Protein AF-A0A2T7Q1T5-F1 (afdb_monomer_lite)

Foldseek 3Di:
DLPQLVVLVVVVQDAPVVVVVCCVVVVDVDQDPVNVVSNLSNVVSPADPPQDADAAQWKKFFQAWFKWKKWWDFLDPDIDIDIDTDHHRWMKGFHHDPDPHDQKGKIATPPRVVCCVVGPDPVQVPDPGTDGMIIMDGSRRCRVGIDGDDGPDD

Radius of gyration: 17.25 Å; chains: 1; bounding box: 43×41×42 Å

Sequence (154 aa):
MNLKYTFLRLLGYKTYDEMYKELQDGRRKQISHRDVQKSAALERALYPKGIRYPQAGDIYLCIKDAPISYMTHWMKPFTGGDKTVFPKDEQIKISDVKQSKPTSVYCQALNADKMEELLVPQSDREQYDYNGYSLVVDTVTLNNNFKLIGNDNN

Secondary structure (DSSP, 8-state):
--HHHHHHHHTT---HHHHHHHHHTTS-S---HHHHHHHHHHHHHTSPTTPPPP-TTEEEEESS-EEEEEEEEESSS-EEEEEEEEPTT-EEEE----SSS-SEEEEEESSHHHHHHHHS-HHHHTSTTEEEEEEEEEHHHHHHHEEEEEE---

pLDDT: mean 94.08, std 6.74, range [44.94, 98.62]

Structure (mmCIF, N/CA/C/O backbone):
data_AF-A0A2T7Q1T5-F1
#
_entry.id   AF-A0A2T7Q1T5-F1
#
loop_
_atom_site.group_PDB
_atom_site.id
_atom_site.type_symbol
_atom_site.label_atom_id
_atom_site.label_alt_id
_atom_site.label_comp_id
_atom_site.label_asym_id
_atom_site.label_entity_id
_atom_site.label_seq_id
_atom_site.pdbx_PDB_ins_code
_atom_site.Cartn_x
_atom_site.Cartn_y
_atom_site.Cartn_z
_atom_site.occupancy
_atom_site.B_iso_or_equiv
_atom_site.auth_seq_id
_atom_site.auth_comp_id
_atom_site.auth_asym_id
_atom_site.auth_atom_id
_atom_site.pdbx_PDB_model_num
ATOM 1 N N . MET A 1 1 ? -17.413 -19.556 -6.254 1.00 65.19 1 MET A N 1
ATOM 2 C CA . MET A 1 1 ? -16.621 -19.129 -7.431 1.00 65.19 1 MET A CA 1
ATOM 3 C C . MET A 1 1 ? -17.040 -17.716 -7.826 1.00 65.19 1 MET A C 1
ATOM 5 O O . MET A 1 1 ? -18.237 -17.466 -7.903 1.00 65.19 1 MET A O 1
ATOM 9 N N . ASN A 1 2 ? -16.105 -16.778 -8.010 1.00 88.25 2 ASN A N 1
ATOM 10 C CA . ASN A 1 2 ? -16.439 -15.396 -8.374 1.00 88.25 2 ASN A CA 1
ATOM 11 C C . ASN A 1 2 ? -16.681 -15.289 -9.890 1.00 88.25 2 ASN A C 1
ATOM 13 O O . ASN A 1 2 ? -15.735 -15.198 -10.668 1.00 88.25 2 ASN A O 1
ATOM 17 N N . LEU A 1 3 ? -17.955 -15.317 -10.299 1.00 93.06 3 LEU A N 1
ATOM 18 C CA . LEU A 1 3 ? -18.391 -15.304 -11.705 1.00 93.06 3 LEU A CA 1
ATOM 19 C C . LEU A 1 3 ? -17.766 -14.164 -12.523 1.00 93.06 3 LEU A C 1
ATOM 21 O O . LEU A 1 3 ? -17.343 -14.378 -13.657 1.00 93.06 3 LEU A O 1
ATOM 25 N N . LYS A 1 4 ? -17.658 -12.966 -11.935 1.00 93.81 4 LYS A N 1
ATOM 26 C CA . LYS A 1 4 ? -17.066 -11.802 -12.601 1.00 93.81 4 LYS A CA 1
ATOM 27 C C . LYS A 1 4 ? -15.576 -12.007 -12.859 1.00 93.81 4 LYS A C 1
ATOM 29 O O . LYS A 1 4 ? -15.117 -11.747 -13.965 1.00 93.81 4 LYS A O 1
ATOM 34 N N . TYR A 1 5 ? -14.833 -12.485 -11.863 1.00 95.12 5 TYR A N 1
ATOM 35 C CA . TYR A 1 5 ? -13.413 -12.793 -12.021 1.00 95.12 5 TYR A CA 1
ATOM 36 C C . TYR A 1 5 ? -13.194 -13.844 -13.116 1.00 95.12 5 TYR A C 1
ATOM 38 O O . TYR A 1 5 ? -12.413 -13.613 -14.035 1.00 95.12 5 TYR A O 1
ATOM 46 N N . THR A 1 6 ? -13.940 -14.955 -13.077 1.00 96.06 6 THR A N 1
ATOM 47 C CA . THR A 1 6 ? -13.853 -16.019 -14.090 1.00 96.06 6 THR A CA 1
ATOM 48 C C . THR A 1 6 ? -14.132 -15.485 -15.495 1.00 96.06 6 THR A C 1
ATOM 50 O O . THR A 1 6 ? -13.375 -15.767 -16.420 1.00 96.06 6 THR A O 1
ATOM 53 N N . PHE A 1 7 ? -15.167 -14.660 -15.657 1.00 97.19 7 PHE A N 1
ATOM 54 C CA . PHE A 1 7 ? -15.484 -14.041 -16.941 1.00 97.19 7 PHE A CA 1
ATOM 55 C C . PHE A 1 7 ? -14.361 -13.122 -17.448 1.00 97.19 7 PHE A C 1
ATOM 57 O O . PHE A 1 7 ? -13.969 -13.208 -18.608 1.00 97.19 7 PHE A O 1
ATOM 64 N N . LEU A 1 8 ? -13.777 -12.285 -16.584 1.00 97.12 8 LEU A N 1
ATOM 65 C CA . LEU A 1 8 ? -12.654 -11.420 -16.966 1.00 97.12 8 LEU A CA 1
ATOM 66 C C . LEU A 1 8 ? -11.416 -12.229 -17.386 1.00 97.12 8 LEU A C 1
ATOM 68 O O . LEU A 1 8 ? -10.746 -11.861 -18.352 1.00 97.12 8 LEU A O 1
ATOM 72 N N . ARG A 1 9 ? -11.137 -13.354 -16.714 1.00 97.31 9 ARG A N 1
ATOM 73 C CA . ARG A 1 9 ? -10.070 -14.286 -17.117 1.00 97.31 9 ARG A CA 1
ATOM 74 C C . ARG A 1 9 ? -10.316 -14.862 -18.511 1.00 97.31 9 ARG A C 1
ATOM 76 O O . ARG A 1 9 ? -9.385 -14.890 -19.309 1.00 97.31 9 ARG A O 1
ATOM 83 N N . LEU A 1 10 ? -11.555 -15.247 -18.835 1.00 96.81 10 LEU A N 1
ATOM 84 C CA . LEU A 1 10 ? -11.928 -15.722 -20.178 1.00 96.81 10 LEU A CA 1
ATOM 85 C C . LEU A 1 10 ? -11.726 -14.648 -21.258 1.00 96.81 10 LEU A C 1
ATOM 87 O O . LEU A 1 10 ? -11.333 -14.969 -22.374 1.00 96.81 10 LEU A O 1
ATOM 91 N N . LEU A 1 11 ? -11.906 -13.369 -20.916 1.00 96.44 11 LEU A N 1
ATOM 92 C CA . LEU A 1 11 ? -11.592 -12.232 -21.793 1.00 96.44 11 LEU A CA 1
ATOM 93 C C . LEU A 1 11 ? -10.085 -11.907 -21.878 1.00 96.44 11 LEU A C 1
ATOM 95 O O . LEU A 1 11 ? -9.699 -10.878 -22.440 1.00 96.44 11 LEU A O 1
ATOM 99 N N . GLY A 1 12 ? -9.224 -12.747 -21.297 1.00 95.81 12 GLY A N 1
ATOM 100 C CA . GLY A 1 12 ? -7.770 -12.609 -21.341 1.00 95.81 12 GLY A CA 1
ATOM 101 C C . GLY A 1 12 ? -7.199 -11.566 -20.379 1.00 95.81 12 GLY A C 1
ATOM 102 O O . GLY A 1 12 ? -6.086 -11.086 -20.601 1.00 95.81 12 GLY A O 1
ATOM 103 N N . TYR A 1 13 ? -7.935 -11.171 -19.334 1.00 97.75 13 TYR A N 1
ATOM 104 C CA . TYR A 1 13 ? -7.409 -10.259 -18.316 1.00 97.75 13 TYR A CA 1
ATOM 105 C C . TYR A 1 13 ? -6.376 -10.998 -17.457 1.00 97.75 13 TYR A C 1
ATOM 107 O O . TYR A 1 13 ? -6.612 -12.119 -16.995 1.00 97.75 13 TYR A O 1
ATOM 115 N N . LYS A 1 14 ? -5.238 -10.347 -17.220 1.00 97.12 14 LYS A N 1
ATOM 116 C CA . LYS A 1 14 ? -4.107 -10.883 -16.457 1.00 97.12 14 LYS A CA 1
ATOM 117 C C . LYS A 1 14 ? -3.813 -10.001 -15.255 1.00 97.12 14 LYS A C 1
ATOM 119 O O . LYS A 1 14 ? -4.134 -8.811 -15.278 1.00 97.12 14 LYS A O 1
ATOM 124 N N . THR A 1 15 ? -3.233 -10.589 -14.217 1.00 96.06 15 THR A N 1
ATOM 125 C CA . THR A 1 15 ? -2.672 -9.814 -13.108 1.00 96.06 15 THR A CA 1
ATOM 126 C C . THR A 1 15 ? -1.412 -9.091 -13.574 1.00 96.06 15 THR A C 1
ATOM 128 O O . THR A 1 15 ? -0.803 -9.456 -14.585 1.00 96.06 15 THR A O 1
ATOM 131 N N . TYR A 1 16 ? -1.009 -8.055 -12.841 1.00 93.38 16 TYR A N 1
ATOM 132 C CA . TYR A 1 16 ? 0.228 -7.343 -13.134 1.00 93.38 16 TYR A CA 1
ATOM 133 C C . TYR A 1 16 ? 1.433 -8.290 -13.088 1.00 93.38 16 TYR A C 1
ATOM 135 O O . TYR A 1 16 ? 2.214 -8.298 -14.032 1.00 93.38 16 TYR A O 1
ATOM 143 N N . ASP A 1 17 ? 1.517 -9.157 -12.076 1.00 93.94 17 ASP A N 1
ATOM 144 C CA . ASP A 1 17 ? 2.610 -10.125 -11.914 1.00 93.94 17 ASP A CA 1
ATOM 145 C C . ASP A 1 17 ? 2.722 -11.101 -13.090 1.00 93.94 17 ASP A C 1
ATOM 147 O O . ASP A 1 17 ? 3.821 -11.387 -13.562 1.00 93.94 17 ASP A O 1
ATOM 151 N N . GLU A 1 18 ? 1.592 -11.583 -13.619 1.00 96.88 18 GLU A N 1
ATOM 152 C CA . GLU A 1 18 ? 1.589 -12.425 -14.818 1.00 96.88 18 GLU A CA 1
ATOM 153 C C . GLU A 1 18 ? 2.156 -11.670 -16.025 1.00 96.88 18 GLU A C 1
ATOM 155 O O . GLU A 1 18 ? 2.972 -12.209 -16.772 1.00 96.88 18 GLU A O 1
ATOM 160 N N . MET A 1 19 ? 1.748 -10.413 -16.215 1.00 97.31 19 MET A N 1
ATOM 161 C CA . MET A 1 19 ? 2.235 -9.584 -17.319 1.00 97.31 19 MET A CA 1
ATOM 162 C C . MET A 1 19 ? 3.700 -9.179 -17.144 1.00 97.31 19 MET A C 1
ATOM 164 O O . MET A 1 19 ? 4.425 -9.099 -18.133 1.00 97.31 19 MET A O 1
ATOM 168 N N . TYR A 1 20 ? 4.137 -8.942 -15.910 1.00 95.12 20 TYR A N 1
ATOM 169 C CA . TYR A 1 20 ? 5.519 -8.626 -15.574 1.00 95.12 20 TYR A CA 1
ATOM 170 C C . TYR A 1 20 ? 6.430 -9.832 -15.800 1.00 95.12 20 TYR A C 1
ATOM 172 O O . TYR A 1 20 ? 7.472 -9.701 -16.435 1.00 95.12 20 TYR A O 1
ATOM 180 N N . LYS A 1 21 ? 5.988 -11.031 -15.412 1.00 96.81 21 LYS A N 1
ATOM 181 C CA . LYS A 1 21 ? 6.681 -12.277 -15.748 1.00 96.81 21 LYS A CA 1
ATOM 182 C C . LYS A 1 21 ? 6.775 -12.483 -17.261 1.00 96.81 21 LYS A C 1
ATOM 184 O O . LYS A 1 21 ? 7.840 -12.795 -17.772 1.00 96.81 21 LYS A O 1
ATOM 189 N N . GLU A 1 22 ? 5.693 -12.247 -18.007 1.00 97.25 22 GLU A N 1
ATOM 190 C CA . GLU A 1 22 ? 5.732 -12.291 -19.478 1.00 97.25 22 GLU A CA 1
ATOM 191 C C . GLU A 1 22 ? 6.729 -11.295 -20.082 1.00 97.25 22 GLU A C 1
ATOM 193 O O . GLU A 1 22 ? 7.339 -11.601 -21.105 1.00 97.25 22 GLU A O 1
ATOM 198 N N . LEU A 1 23 ? 6.872 -10.113 -19.479 1.00 96.38 23 LEU A N 1
ATOM 199 C CA . LEU A 1 23 ? 7.839 -9.100 -19.897 1.00 96.38 23 LEU A CA 1
ATOM 200 C C . LEU A 1 23 ? 9.277 -9.574 -19.637 1.00 96.38 23 LEU A C 1
ATOM 202 O O . LEU A 1 23 ? 10.102 -9.505 -20.543 1.00 96.38 23 LEU A O 1
ATOM 206 N N . GLN A 1 24 ? 9.557 -10.107 -18.443 1.00 96.19 24 GLN A N 1
ATOM 207 C CA . GLN A 1 24 ? 10.868 -10.666 -18.085 1.00 96.19 24 GLN A CA 1
ATOM 208 C C . GLN A 1 24 ? 11.255 -11.861 -18.967 1.00 96.19 24 GLN A C 1
ATOM 210 O O . GLN A 1 24 ? 12.399 -11.961 -19.398 1.00 96.19 24 GLN A O 1
ATOM 215 N N . ASP A 1 25 ? 10.289 -12.720 -19.300 1.00 97.31 25 ASP A N 1
ATOM 216 C CA . ASP A 1 25 ? 10.480 -13.870 -20.190 1.00 97.31 25 ASP A CA 1
ATOM 217 C C . ASP A 1 25 ? 10.598 -13.469 -21.681 1.00 97.31 25 ASP A C 1
ATOM 219 O O . ASP A 1 25 ? 10.697 -14.336 -22.549 1.00 97.31 25 ASP A O 1
ATOM 223 N N . GLY A 1 26 ? 10.479 -12.180 -22.025 1.00 96.75 26 GLY A N 1
ATOM 224 C CA . GLY A 1 26 ? 10.478 -11.693 -23.412 1.00 96.75 26 GLY A CA 1
ATOM 225 C C . GLY A 1 26 ? 9.225 -12.051 -24.229 1.00 96.75 26 GLY A C 1
ATOM 226 O O . GLY A 1 26 ? 9.153 -11.759 -25.423 1.00 96.75 26 GLY A O 1
ATOM 227 N N . ARG A 1 27 ? 8.203 -12.652 -23.605 1.00 97.12 27 ARG A N 1
ATOM 228 C CA . ARG A 1 27 ? 6.914 -13.019 -24.233 1.00 97.12 27 ARG A CA 1
ATOM 229 C C . ARG A 1 27 ? 5.991 -11.817 -24.445 1.00 97.12 27 ARG A C 1
ATOM 231 O O . ARG A 1 27 ? 5.017 -11.897 -25.193 1.00 97.12 27 ARG A O 1
ATOM 238 N N . ARG A 1 28 ? 6.292 -10.698 -23.789 1.00 96.56 28 ARG A N 1
ATOM 239 C CA . ARG A 1 28 ? 5.606 -9.410 -23.907 1.00 96.56 28 ARG A CA 1
ATOM 240 C C . ARG A 1 28 ? 6.643 -8.314 -24.117 1.00 96.56 28 ARG A C 1
ATOM 242 O O . ARG A 1 28 ? 7.676 -8.318 -23.470 1.00 96.56 28 ARG A O 1
ATOM 249 N N . LYS A 1 29 ? 6.341 -7.346 -24.989 1.00 96.12 29 LYS A N 1
ATOM 250 C CA . LYS A 1 29 ? 7.238 -6.206 -25.259 1.00 96.12 29 LYS A CA 1
ATOM 251 C C . LYS A 1 29 ? 7.092 -5.060 -24.256 1.00 96.12 29 LYS A C 1
ATOM 253 O O . LYS A 1 29 ? 8.066 -4.391 -23.952 1.00 96.12 29 LYS A O 1
ATOM 258 N N . GLN A 1 30 ? 5.871 -4.807 -23.784 1.00 96.31 30 GLN A N 1
ATOM 259 C CA . GLN A 1 30 ? 5.561 -3.710 -22.864 1.00 96.31 30 GLN A CA 1
ATOM 260 C C . GLN A 1 30 ? 4.264 -3.976 -22.091 1.00 96.31 30 GLN A C 1
ATOM 262 O O . GLN A 1 30 ? 3.405 -4.738 -22.550 1.00 96.31 30 GLN A O 1
ATOM 267 N N . ILE A 1 31 ? 4.099 -3.304 -20.951 1.00 95.56 31 ILE A N 1
ATOM 268 C CA . ILE A 1 31 ? 2.844 -3.242 -20.190 1.00 95.56 31 ILE A CA 1
ATOM 269 C C . ILE A 1 31 ? 2.244 -1.854 -20.413 1.00 95.56 31 ILE A C 1
ATOM 271 O O . ILE A 1 31 ? 2.827 -0.846 -20.025 1.00 95.56 31 ILE A O 1
ATOM 275 N N . SER A 1 32 ? 1.094 -1.790 -21.081 1.00 95.88 32 SER A N 1
ATOM 276 C CA . SER A 1 32 ? 0.424 -0.522 -21.381 1.00 95.88 32 SER A CA 1
ATOM 277 C C . SER A 1 32 ? -0.452 -0.041 -20.223 1.00 95.88 32 SER A C 1
ATOM 279 O O . SER A 1 32 ? -0.877 -0.818 -19.369 1.00 95.88 32 SER A O 1
ATOM 281 N N . HIS A 1 33 ? -0.844 1.235 -20.246 1.00 92.25 33 HIS A N 1
ATOM 282 C CA . HIS A 1 33 ? -1.840 1.754 -19.303 1.00 92.25 33 HIS A CA 1
ATOM 283 C C . HIS A 1 33 ? -3.158 0.954 -19.333 1.00 92.25 33 HIS A C 1
ATOM 285 O O . HIS A 1 33 ? -3.752 0.679 -18.291 1.00 92.25 33 HIS A O 1
ATOM 291 N N . ARG A 1 34 ? -3.599 0.510 -20.520 1.00 95.00 34 ARG A N 1
ATOM 292 C CA . ARG A 1 34 ? -4.800 -0.327 -20.674 1.00 95.00 34 ARG A CA 1
ATOM 293 C C . ARG A 1 34 ? -4.635 -1.691 -20.000 1.00 95.00 34 ARG A C 1
ATOM 295 O O . ARG A 1 34 ? -5.593 -2.192 -19.417 1.00 95.00 34 ARG A O 1
ATOM 302 N N . ASP A 1 35 ? -3.445 -2.281 -20.069 1.00 96.06 35 ASP A N 1
ATOM 303 C CA . ASP A 1 35 ? -3.137 -3.538 -19.382 1.00 96.06 35 ASP A CA 1
ATOM 304 C C . ASP A 1 35 ? -3.245 -3.370 -17.861 1.00 96.06 35 ASP A C 1
ATOM 306 O O . ASP A 1 35 ? -3.906 -4.168 -17.196 1.00 96.06 35 ASP A O 1
ATOM 310 N N . VAL A 1 36 ? -2.694 -2.278 -17.322 1.00 93.44 36 VAL A N 1
ATOM 311 C CA . VAL A 1 36 ? -2.797 -1.938 -15.893 1.00 93.44 36 VAL A CA 1
ATOM 312 C C . VAL A 1 36 ? -4.259 -1.761 -15.473 1.00 93.44 36 VAL A C 1
ATOM 314 O O . VAL A 1 36 ? -4.687 -2.342 -14.477 1.00 93.44 36 VAL A O 1
ATOM 317 N N . GLN A 1 37 ? -5.068 -1.044 -16.260 1.00 93.69 37 GLN A N 1
ATOM 318 C CA . GLN A 1 37 ? -6.503 -0.893 -15.984 1.00 93.69 37 GLN A CA 1
ATOM 319 C C . GLN A 1 37 ? -7.250 -2.238 -15.981 1.00 93.69 37 GLN A C 1
ATOM 321 O O . GLN A 1 37 ? -8.127 -2.458 -15.139 1.00 93.69 37 GLN A O 1
ATOM 326 N N . LYS A 1 38 ? -6.913 -3.151 -16.904 1.00 96.06 38 LYS A N 1
ATOM 327 C CA . LYS A 1 38 ? -7.482 -4.507 -16.939 1.00 96.06 38 LYS A CA 1
ATOM 328 C C . LYS A 1 38 ? -7.076 -5.314 -15.709 1.00 96.06 38 LYS A C 1
ATOM 330 O O . LYS A 1 38 ? -7.948 -5.916 -15.085 1.00 96.06 38 LYS A O 1
ATOM 335 N N . SER A 1 39 ? -5.802 -5.273 -15.325 1.00 96.12 39 SER A N 1
ATOM 336 C CA . SER A 1 39 ? -5.317 -5.910 -14.096 1.00 96.12 39 SER A CA 1
ATOM 337 C C . SER A 1 39 ? -6.073 -5.393 -12.872 1.00 96.12 39 SER A C 1
ATOM 339 O O . SER A 1 39 ? -6.631 -6.182 -12.116 1.00 96.12 39 SER A O 1
ATOM 341 N N . ALA A 1 40 ? -6.215 -4.074 -12.730 1.00 94.56 40 ALA A N 1
ATOM 342 C CA . ALA A 1 40 ? -6.955 -3.473 -11.622 1.00 94.56 40 ALA A CA 1
ATOM 343 C C . ALA A 1 40 ? -8.452 -3.842 -11.629 1.00 94.56 40 ALA A C 1
ATOM 345 O O . ALA A 1 40 ? -9.091 -3.940 -10.582 1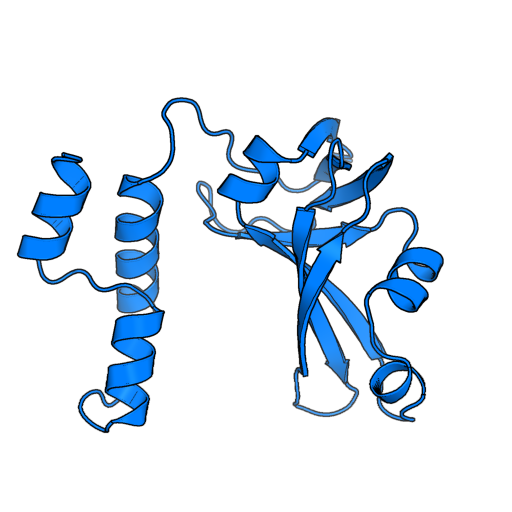.00 94.56 40 ALA A O 1
ATOM 346 N N . ALA A 1 41 ? -9.070 -4.027 -12.800 1.00 95.44 41 ALA A N 1
ATOM 347 C CA . ALA A 1 41 ? -10.449 -4.513 -12.895 1.00 95.44 41 ALA A CA 1
ATOM 348 C C . ALA A 1 41 ? -10.583 -5.983 -12.468 1.00 95.44 41 ALA A C 1
ATOM 350 O O . ALA A 1 41 ? -11.576 -6.340 -11.829 1.00 95.44 41 ALA A O 1
ATOM 351 N N . LEU A 1 42 ? -9.595 -6.812 -12.815 1.00 96.25 42 LEU A N 1
ATOM 352 C CA . LEU A 1 42 ? -9.523 -8.212 -12.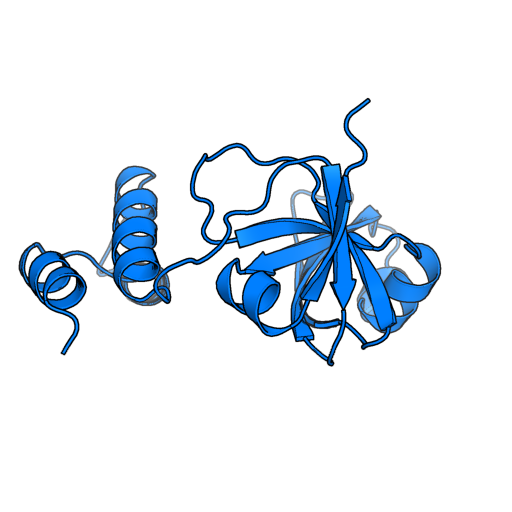411 1.00 96.25 42 LEU A CA 1
ATOM 353 C C . LEU A 1 42 ? -9.330 -8.336 -10.895 1.00 96.25 42 LEU A C 1
ATOM 355 O O . LEU A 1 42 ? -10.056 -9.088 -10.252 1.00 96.25 42 LEU A O 1
ATOM 359 N N . GLU A 1 43 ? -8.423 -7.549 -10.320 1.00 95.19 43 GLU A N 1
ATOM 360 C CA . GLU A 1 43 ? -8.163 -7.507 -8.880 1.00 95.19 43 GLU A CA 1
ATOM 361 C C . GLU A 1 43 ? -9.414 -7.088 -8.094 1.00 95.19 43 GLU A C 1
ATOM 363 O O . GLU A 1 43 ? -9.890 -7.823 -7.229 1.00 95.19 43 GLU A O 1
ATOM 368 N N . ARG A 1 44 ? -10.047 -5.973 -8.484 1.00 95.50 44 ARG A N 1
ATOM 369 C CA . ARG A 1 44 ? -11.293 -5.494 -7.859 1.00 95.50 44 ARG A CA 1
ATOM 370 C C . ARG A 1 44 ? -12.455 -6.470 -7.979 1.00 95.50 44 ARG A C 1
ATOM 372 O O . ARG A 1 44 ? -13.410 -6.368 -7.212 1.00 95.50 44 ARG A O 1
ATOM 379 N N . ALA A 1 45 ? -12.432 -7.394 -8.941 1.00 95.50 45 ALA A N 1
ATOM 380 C CA . ALA A 1 45 ? -13.460 -8.425 -9.009 1.00 95.50 45 ALA A CA 1
ATOM 381 C C . ALA A 1 45 ? -13.420 -9.339 -7.777 1.00 95.50 45 ALA A C 1
ATOM 383 O O . ALA A 1 45 ? -14.469 -9.856 -7.412 1.00 95.50 45 ALA A O 1
ATOM 384 N N . LEU A 1 46 ? -12.261 -9.497 -7.128 1.00 94.25 46 LEU A N 1
ATOM 385 C CA . LEU A 1 46 ? -12.078 -10.306 -5.920 1.00 94.25 46 LEU A CA 1
ATOM 386 C C . LEU A 1 46 ? -12.359 -9.549 -4.617 1.00 94.25 46 LEU A C 1
ATOM 388 O O . LEU A 1 46 ? -12.389 -10.175 -3.560 1.00 94.25 46 LEU A O 1
ATOM 392 N N . TYR A 1 47 ? -12.567 -8.232 -4.670 1.00 95.12 47 TYR A N 1
ATOM 393 C CA . TYR A 1 47 ? -12.758 -7.435 -3.462 1.00 95.12 47 TYR A CA 1
ATOM 394 C C . TYR A 1 47 ? -14.039 -7.847 -2.716 1.00 95.12 47 TYR A C 1
ATOM 396 O O . TYR A 1 47 ? -15.055 -8.148 -3.358 1.00 95.12 47 TYR A O 1
ATOM 404 N N . PRO A 1 48 ? -14.026 -7.839 -1.367 1.00 92.75 48 PRO A N 1
ATOM 405 C CA . PRO A 1 48 ? -15.225 -8.063 -0.573 1.00 92.75 48 PRO A CA 1
ATOM 406 C C . PRO A 1 48 ? -16.349 -7.084 -0.932 1.00 92.75 48 PRO A C 1
ATOM 408 O O . PRO A 1 48 ? -16.118 -5.938 -1.334 1.00 92.75 48 PRO A O 1
ATOM 411 N N . LYS A 1 49 ? -17.599 -7.521 -0.754 1.00 90.94 49 LYS A N 1
ATOM 412 C CA . LYS A 1 49 ? -18.749 -6.616 -0.862 1.00 90.94 49 LYS A CA 1
ATOM 413 C C . LYS A 1 49 ? -18.660 -5.548 0.231 1.00 90.94 49 LYS A C 1
ATOM 415 O O . LYS A 1 49 ? -18.310 -5.861 1.361 1.00 90.94 49 LYS A O 1
ATOM 420 N N . GLY A 1 50 ? -19.014 -4.309 -0.109 1.00 91.44 50 GLY A N 1
ATOM 421 C CA . GLY A 1 50 ? -19.004 -3.193 0.842 1.00 91.44 50 GLY A CA 1
ATOM 422 C C . GLY A 1 50 ? -17.624 -2.590 1.107 1.00 91.44 50 GLY A C 1
ATOM 423 O O . GLY A 1 50 ? -17.508 -1.782 2.021 1.00 91.44 50 GLY A O 1
ATOM 424 N N . ILE A 1 51 ? -16.598 -2.944 0.320 1.00 95.19 51 ILE A N 1
ATOM 425 C CA . ILE A 1 51 ? -15.279 -2.319 0.444 1.00 95.19 51 ILE A CA 1
ATOM 426 C C . ILE A 1 51 ? -15.387 -0.795 0.301 1.00 95.19 51 ILE A C 1
ATOM 428 O O . ILE A 1 51 ? -16.024 -0.286 -0.630 1.00 95.19 51 ILE A O 1
ATOM 432 N N . ARG A 1 52 ? -14.753 -0.066 1.219 1.00 96.31 52 ARG A N 1
ATOM 433 C CA . ARG A 1 52 ? -14.621 1.385 1.132 1.00 96.31 52 ARG A CA 1
ATOM 434 C C . ARG A 1 52 ? -13.377 1.710 0.319 1.00 96.31 52 ARG A C 1
ATOM 436 O O . ARG A 1 52 ? -12.282 1.259 0.640 1.00 96.31 52 ARG A O 1
ATOM 443 N N . TYR A 1 53 ? -13.533 2.525 -0.713 1.00 96.81 53 TYR A N 1
ATOM 444 C CA . TYR A 1 53 ? -12.388 3.070 -1.432 1.00 96.81 53 TYR A CA 1
ATOM 445 C C . TYR A 1 53 ? -11.864 4.305 -0.686 1.00 96.81 53 TYR A C 1
ATOM 447 O O . TYR A 1 53 ? -12.679 5.164 -0.343 1.00 96.81 53 TYR A O 1
ATOM 455 N N . PRO A 1 54 ? -10.555 4.387 -0.384 1.00 96.06 54 PRO A N 1
ATOM 456 C CA . PRO A 1 54 ? -9.968 5.542 0.291 1.00 96.06 54 PRO A CA 1
ATOM 457 C C . PRO A 1 54 ? -10.123 6.822 -0.532 1.00 96.06 54 PRO A C 1
ATOM 459 O O . PRO A 1 54 ? -10.139 6.784 -1.762 1.00 96.06 54 PRO A O 1
ATOM 462 N N . GLN A 1 55 ? -10.214 7.948 0.166 1.00 96.38 55 GLN A N 1
ATOM 463 C CA . GLN A 1 55 ? -10.233 9.295 -0.392 1.00 96.38 55 GLN A CA 1
ATOM 464 C C . GLN A 1 55 ? -9.002 10.058 0.094 1.00 96.38 55 GLN A C 1
ATOM 466 O O . GLN A 1 55 ? -8.456 9.744 1.152 1.00 96.38 55 GLN A O 1
ATOM 471 N N . ALA A 1 56 ? -8.572 11.054 -0.681 1.00 96.06 56 ALA A N 1
ATOM 472 C CA . ALA A 1 56 ? -7.539 11.983 -0.240 1.00 96.06 56 ALA A CA 1
ATOM 473 C C . ALA A 1 56 ? -7.946 12.619 1.101 1.00 96.06 56 ALA A C 1
ATOM 475 O O . ALA A 1 56 ? -9.132 12.858 1.337 1.00 96.06 56 ALA A O 1
ATOM 476 N N . GLY A 1 57 ? -6.976 12.821 1.991 1.00 96.31 57 GLY A N 1
ATOM 477 C CA . GLY A 1 57 ? -7.208 13.415 3.308 1.00 96.31 57 GLY A CA 1
ATOM 478 C C . GLY A 1 57 ? -7.771 12.467 4.372 1.00 96.31 57 GLY A C 1
ATOM 479 O O . GLY A 1 57 ? -7.690 12.802 5.552 1.00 96.31 57 GLY A O 1
ATOM 480 N N . ASP A 1 58 ? -8.280 11.279 4.015 1.00 97.81 58 ASP A N 1
ATOM 481 C CA . ASP A 1 58 ? -8.724 10.292 5.008 1.00 97.81 58 ASP A CA 1
ATOM 482 C C . ASP A 1 58 ? -7.586 9.939 5.986 1.00 97.81 58 ASP A C 1
ATOM 484 O O . ASP A 1 58 ? -6.457 9.666 5.570 1.00 97.81 58 ASP A O 1
ATOM 488 N N . ILE A 1 59 ? -7.907 9.860 7.280 1.00 98.25 59 ILE A N 1
ATOM 489 C CA . ILE A 1 59 ? -6.980 9.445 8.338 1.00 98.25 59 ILE A CA 1
ATOM 490 C C . ILE A 1 59 ? -7.429 8.106 8.908 1.00 98.25 59 ILE A C 1
ATOM 492 O O . ILE A 1 59 ? -8.570 7.938 9.351 1.00 98.25 59 ILE A O 1
ATOM 496 N N . TYR A 1 60 ? -6.502 7.157 8.933 1.00 98.50 60 TYR A N 1
ATOM 497 C CA . TYR A 1 60 ? -6.725 5.792 9.374 1.00 98.50 60 TYR A CA 1
ATOM 498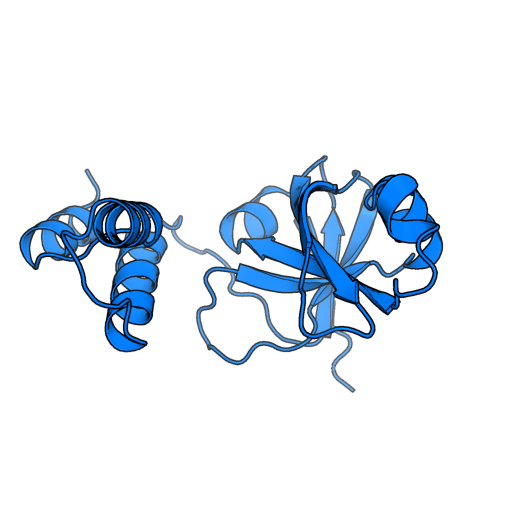 C C . TYR A 1 60 ? -5.822 5.438 10.553 1.00 98.50 60 TYR A C 1
ATOM 500 O O . TYR A 1 60 ? -4.617 5.666 10.505 1.00 98.50 60 TYR A O 1
ATOM 508 N N . LEU A 1 61 ? -6.403 4.810 11.574 1.00 98.62 61 LEU A N 1
ATOM 509 C CA . LEU A 1 61 ? -5.687 4.153 12.664 1.00 98.62 61 LEU A CA 1
ATOM 510 C C . LEU A 1 61 ? -5.441 2.688 12.306 1.00 98.62 61 LEU A C 1
ATOM 512 O O . LEU A 1 61 ? -6.388 1.965 11.987 1.00 98.62 61 LEU A O 1
ATOM 516 N N . CYS A 1 62 ? -4.197 2.237 12.405 1.00 98.56 62 CYS A N 1
ATOM 517 C CA . CYS A 1 62 ? -3.826 0.836 12.268 1.00 98.56 62 CYS A CA 1
ATOM 518 C C . CYS A 1 62 ? -4.323 0.052 13.490 1.00 98.56 62 CYS A C 1
ATOM 520 O O . CYS A 1 62 ? -3.830 0.236 14.597 1.00 98.56 62 CYS A O 1
ATOM 522 N N . ILE A 1 63 ? -5.321 -0.818 13.329 1.00 98.50 63 ILE A N 1
ATOM 523 C CA . ILE A 1 63 ? -5.913 -1.568 14.456 1.00 98.50 63 ILE A CA 1
ATOM 524 C C . ILE A 1 63 ? -5.232 -2.922 14.700 1.00 98.50 63 ILE A C 1
ATOM 526 O O . ILE A 1 63 ? -5.458 -3.560 15.730 1.00 98.50 63 ILE A O 1
ATOM 530 N N . LYS A 1 64 ? -4.390 -3.357 13.761 1.00 97.75 64 LYS A N 1
ATOM 531 C CA . LYS A 1 64 ? -3.503 -4.521 13.851 1.00 97.75 64 LYS A CA 1
ATOM 532 C C . LYS A 1 64 ? -2.344 -4.330 12.885 1.00 97.75 64 LYS A C 1
ATOM 534 O O . LYS A 1 64 ? -2.566 -3.766 11.817 1.00 97.75 64 LYS A O 1
ATOM 539 N N . ASP A 1 65 ? -1.183 -4.882 13.221 1.00 98.25 65 ASP A N 1
ATOM 540 C CA . ASP A 1 65 ? -0.012 -4.900 12.344 1.00 98.25 65 ASP A CA 1
ATOM 541 C C . ASP A 1 65 ? -0.409 -5.242 10.902 1.00 98.25 65 ASP A C 1
ATOM 543 O O . ASP A 1 65 ? -1.158 -6.197 10.640 1.00 98.25 65 ASP A O 1
ATOM 547 N N . ALA A 1 66 ? 0.024 -4.400 9.969 1.00 98.06 66 ALA A N 1
ATOM 548 C CA . ALA A 1 66 ? -0.476 -4.410 8.606 1.00 98.06 66 ALA A CA 1
ATOM 549 C C . ALA A 1 66 ? 0.670 -4.467 7.598 1.00 98.06 66 ALA A C 1
ATOM 551 O O . ALA A 1 66 ? 1.588 -3.654 7.681 1.00 98.06 66 ALA A O 1
ATOM 552 N N . PRO A 1 67 ? 0.626 -5.378 6.613 1.00 97.81 67 PRO A N 1
ATOM 553 C CA . PRO A 1 67 ? 1.599 -5.353 5.536 1.00 97.81 67 PRO A CA 1
ATOM 554 C C . PRO A 1 67 ? 1.386 -4.094 4.693 1.00 97.81 67 PRO A C 1
ATOM 556 O O . PRO A 1 67 ? 0.289 -3.845 4.200 1.00 97.81 67 PRO A O 1
ATOM 559 N N . ILE A 1 68 ? 2.436 -3.311 4.498 1.00 97.38 68 ILE A N 1
ATOM 560 C CA . ILE A 1 68 ? 2.431 -2.174 3.577 1.00 97.38 68 ILE A CA 1
ATOM 561 C C . ILE A 1 68 ? 3.688 -2.218 2.714 1.00 97.38 68 ILE A C 1
ATOM 563 O O . ILE A 1 68 ?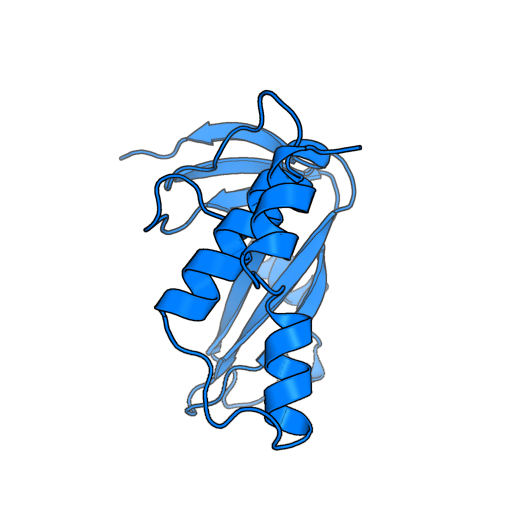 4.578 -3.035 2.938 1.00 97.38 68 ILE A O 1
ATOM 567 N N . SER A 1 69 ? 3.770 -1.350 1.714 1.00 96.69 69 SER A N 1
ATOM 568 C CA . SER A 1 69 ? 5.025 -1.102 1.003 1.00 96.69 69 SER A CA 1
ATOM 569 C C . SER A 1 69 ? 5.548 0.280 1.363 1.00 96.69 69 SER A C 1
ATOM 571 O O . SER A 1 69 ? 4.762 1.218 1.499 1.00 96.69 69 SER A O 1
ATOM 573 N N . TYR A 1 70 ? 6.861 0.415 1.496 1.00 95.69 70 TYR A N 1
ATOM 574 C CA . TYR A 1 70 ? 7.525 1.712 1.498 1.00 95.69 70 TYR A CA 1
ATOM 575 C C . TYR A 1 70 ? 8.247 1.897 0.164 1.00 95.69 70 TYR A C 1
ATOM 577 O O . TYR A 1 70 ? 8.689 0.935 -0.459 1.00 95.69 70 TYR A O 1
ATOM 585 N N . MET A 1 71 ? 8.349 3.139 -0.285 1.00 93.31 71 MET A N 1
ATOM 586 C CA . MET A 1 71 ? 9.134 3.537 -1.446 1.00 93.31 71 MET A CA 1
ATOM 587 C C . MET A 1 71 ? 10.143 4.576 -0.989 1.00 93.31 71 MET A C 1
ATOM 589 O O . MET A 1 71 ? 9.741 5.590 -0.419 1.00 93.31 71 MET A O 1
ATOM 593 N N . THR A 1 72 ? 11.427 4.324 -1.222 1.00 93.50 72 THR A N 1
ATOM 594 C CA . THR A 1 72 ? 12.492 5.280 -0.904 1.00 93.50 72 THR A CA 1
ATOM 595 C C . THR A 1 72 ? 12.700 6.227 -2.074 1.00 93.50 72 THR A C 1
ATOM 597 O O . THR A 1 72 ? 12.767 5.809 -3.237 1.00 93.50 72 THR A O 1
ATOM 600 N N . HIS A 1 73 ? 12.789 7.514 -1.754 1.00 91.38 73 HIS A N 1
ATOM 601 C CA . HIS A 1 73 ? 13.060 8.581 -2.704 1.00 91.38 73 HIS A CA 1
ATOM 602 C C . HIS A 1 73 ? 14.532 8.941 -2.646 1.00 91.38 73 HIS A C 1
ATOM 604 O O . HIS A 1 73 ? 15.128 9.008 -1.573 1.00 91.38 73 HIS A O 1
ATOM 610 N N . TRP A 1 74 ? 15.108 9.198 -3.812 1.00 91.44 74 TRP A N 1
ATOM 611 C CA . TRP A 1 74 ? 16.530 9.462 -3.961 1.00 91.44 74 TRP A CA 1
ATOM 612 C C . TRP A 1 74 ? 16.735 10.749 -4.755 1.00 91.44 74 TRP A C 1
ATOM 614 O O . TRP A 1 74 ? 15.909 11.117 -5.590 1.00 91.44 74 TRP A O 1
ATOM 624 N N . MET A 1 75 ? 17.877 11.410 -4.570 1.00 89.31 75 MET A N 1
ATOM 625 C CA . MET A 1 75 ? 18.307 12.546 -5.402 1.00 89.31 75 MET A CA 1
ATOM 626 C C . MET A 1 75 ? 18.758 12.126 -6.819 1.00 89.31 75 MET A C 1
ATOM 628 O O . MET A 1 75 ? 19.276 12.933 -7.590 1.00 89.31 75 MET A O 1
ATOM 632 N N . LYS A 1 76 ? 18.566 10.853 -7.178 1.00 83.38 76 LYS A N 1
ATOM 633 C CA . LYS A 1 76 ? 18.865 10.237 -8.478 1.00 83.38 76 LYS A CA 1
ATOM 634 C C . LYS A 1 76 ? 17.569 9.691 -9.094 1.00 83.38 76 LYS A C 1
ATOM 636 O O . LYS A 1 76 ? 16.607 9.485 -8.360 1.00 83.38 76 LYS A O 1
ATOM 641 N N . PRO A 1 77 ? 17.513 9.408 -10.413 1.00 75.38 77 PRO A N 1
ATOM 642 C CA . PRO A 1 77 ? 16.347 8.800 -11.065 1.00 75.38 77 PRO A CA 1
ATOM 643 C C . PRO A 1 77 ? 16.223 7.307 -10.714 1.00 75.38 77 PRO A C 1
ATOM 645 O O . PRO A 1 77 ? 16.243 6.430 -11.575 1.00 75.38 77 PRO A O 1
ATOM 648 N N . PHE A 1 78 ? 16.133 7.022 -9.422 1.00 72.25 78 PHE A N 1
ATOM 649 C CA . PHE A 1 78 ? 15.985 5.709 -8.837 1.00 72.25 78 PHE A CA 1
ATOM 650 C C . PHE A 1 78 ? 14.942 5.810 -7.728 1.00 72.25 78 PHE A C 1
ATOM 652 O O . PHE A 1 78 ? 14.911 6.776 -6.971 1.00 72.25 78 PHE A O 1
ATOM 659 N N . THR A 1 79 ? 14.070 4.814 -7.657 1.00 72.44 79 THR A N 1
ATOM 660 C CA . THR A 1 79 ? 13.148 4.634 -6.537 1.00 72.44 79 THR A CA 1
ATOM 661 C C . THR A 1 79 ? 13.379 3.228 -6.024 1.00 72.44 79 THR A C 1
ATOM 663 O O . THR A 1 79 ? 13.298 2.266 -6.790 1.00 72.44 79 THR A O 1
ATOM 666 N N . GLY A 1 80 ? 13.756 3.134 -4.754 1.00 81.75 80 GLY A N 1
ATOM 667 C CA . GLY A 1 80 ? 13.836 1.864 -4.049 1.00 81.75 80 GLY A CA 1
ATOM 668 C C . GLY A 1 80 ? 12.514 1.579 -3.347 1.00 81.75 80 GLY A C 1
ATOM 669 O O . GLY A 1 80 ? 11.521 2.292 -3.522 1.00 81.75 80 GLY A O 1
ATOM 670 N N . GLY A 1 81 ? 12.502 0.541 -2.524 1.00 88.25 81 GLY A N 1
ATOM 671 C CA . GLY A 1 81 ? 11.342 0.187 -1.723 1.00 88.25 81 GLY A CA 1
ATOM 672 C C . GLY A 1 81 ? 11.218 -1.309 -1.525 1.00 88.25 81 GLY A C 1
ATOM 673 O O . GLY A 1 81 ? 11.767 -2.101 -2.290 1.00 88.25 81 GLY A O 1
ATOM 674 N N . ASP A 1 82 ? 10.469 -1.679 -0.500 1.00 93.06 82 ASP A N 1
ATOM 675 C CA . ASP A 1 82 ? 10.135 -3.064 -0.208 1.00 93.06 82 ASP A CA 1
ATOM 676 C C . ASP A 1 82 ? 8.820 -3.126 0.582 1.00 93.06 82 ASP A C 1
ATOM 678 O O . ASP A 1 82 ? 8.164 -2.114 0.861 1.00 93.06 82 ASP A O 1
ATOM 682 N N . LYS A 1 83 ? 8.411 -4.338 0.936 1.00 94.62 83 LYS A N 1
ATOM 683 C CA . LYS A 1 83 ? 7.332 -4.602 1.875 1.00 94.62 83 LYS A CA 1
ATOM 684 C C . LYS A 1 83 ? 7.844 -4.493 3.304 1.00 94.62 83 LYS A C 1
ATOM 686 O O . LYS A 1 83 ? 8.941 -4.927 3.632 1.00 94.62 83 LYS A O 1
ATOM 691 N N . THR A 1 84 ? 6.996 -3.967 4.170 1.00 95.88 84 THR A N 1
ATOM 692 C CA . THR A 1 84 ? 7.249 -3.855 5.605 1.00 95.88 84 THR A CA 1
ATOM 693 C C . THR A 1 84 ? 5.946 -4.045 6.382 1.00 95.88 84 THR A C 1
ATOM 695 O O . THR A 1 84 ? 4.878 -4.243 5.794 1.00 95.88 84 THR A O 1
ATOM 698 N N . VAL A 1 85 ? 6.027 -4.011 7.708 1.00 97.75 85 VAL A N 1
ATOM 699 C CA . VAL A 1 85 ? 4.874 -4.100 8.604 1.00 97.75 85 VAL A CA 1
ATOM 700 C C . VAL A 1 85 ? 4.651 -2.742 9.251 1.00 97.75 85 VAL A C 1
ATOM 702 O O . VAL A 1 85 ? 5.474 -2.273 10.030 1.00 97.75 85 VAL A O 1
ATOM 705 N N . PHE A 1 86 ? 3.517 -2.118 8.941 1.00 98.12 86 PHE A N 1
ATOM 706 C CA . PHE A 1 86 ? 3.064 -0.930 9.642 1.00 98.12 86 PHE A CA 1
ATOM 707 C C . PHE A 1 86 ? 2.520 -1.334 11.015 1.00 98.12 86 PHE A C 1
ATOM 709 O O . PHE A 1 86 ? 1.605 -2.168 11.075 1.00 98.12 86 PHE A O 1
ATOM 716 N N . PRO A 1 87 ? 3.062 -0.782 12.106 1.00 98.25 87 PRO A N 1
ATOM 717 C CA . PRO A 1 87 ? 2.706 -1.211 13.448 1.00 98.25 87 PRO A CA 1
ATOM 718 C C . PRO A 1 87 ? 1.274 -0.810 13.809 1.00 98.25 87 PRO A C 1
ATOM 720 O O . PRO A 1 87 ? 0.738 0.209 13.361 1.00 98.25 87 PRO A O 1
ATOM 723 N N . LYS A 1 88 ? 0.651 -1.632 14.651 1.00 98.25 88 LYS A N 1
ATOM 724 C CA . LYS A 1 88 ? -0.607 -1.313 15.320 1.00 98.25 88 LYS A CA 1
ATOM 725 C C . LYS A 1 88 ? -0.499 0.000 16.117 1.00 98.25 88 LYS A C 1
ATOM 727 O O . LYS A 1 88 ? 0.561 0.356 16.620 1.00 98.25 88 LYS A O 1
ATOM 732 N N . ASP A 1 89 ? -1.634 0.681 16.250 1.00 98.06 89 ASP A N 1
ATOM 733 C CA . ASP A 1 89 ? -1.864 1.914 17.010 1.00 98.06 89 ASP A CA 1
ATOM 734 C C . ASP A 1 89 ? -1.205 3.174 16.410 1.00 98.06 89 ASP A C 1
ATOM 736 O O . ASP A 1 89 ? -1.392 4.276 16.923 1.00 98.06 89 ASP A O 1
ATOM 740 N N . GLU A 1 90 ? -0.532 3.045 15.264 1.00 98.25 90 GLU A N 1
ATOM 741 C CA . GLU A 1 90 ? -0.049 4.171 14.460 1.00 98.25 90 GLU A CA 1
ATOM 742 C C . GLU A 1 90 ? -1.070 4.622 13.411 1.00 98.25 90 GLU A C 1
ATOM 744 O O . GLU A 1 90 ? -2.008 3.901 13.054 1.00 98.25 90 GLU A O 1
ATOM 749 N N . GLN A 1 91 ? -0.886 5.838 12.896 1.00 98.31 91 GLN A N 1
ATOM 750 C CA . GLN A 1 91 ? -1.833 6.472 11.982 1.00 98.31 91 GLN A CA 1
ATOM 751 C C . GLN A 1 91 ? -1.206 6.801 10.634 1.00 98.31 91 GLN A C 1
ATOM 753 O O . GLN A 1 91 ? -0.061 7.253 10.553 1.00 98.31 91 GLN A O 1
ATOM 758 N N . ILE A 1 92 ? -2.006 6.637 9.584 1.00 97.81 92 ILE A N 1
ATOM 759 C CA . ILE A 1 92 ? -1.673 7.070 8.229 1.00 97.81 92 ILE A CA 1
ATOM 760 C C . ILE A 1 92 ? -2.710 8.063 7.716 1.00 97.81 92 ILE A C 1
ATOM 762 O O . ILE A 1 92 ? -3.907 7.922 7.973 1.00 97.81 92 ILE A O 1
ATOM 766 N N . LYS A 1 93 ? -2.246 9.035 6.938 1.00 97.62 93 LYS A N 1
ATOM 767 C CA . LYS A 1 93 ? -3.071 9.952 6.157 1.00 97.62 93 LYS A CA 1
ATOM 768 C C . LYS A 1 93 ? -2.946 9.606 4.683 1.00 97.62 93 LYS A C 1
ATOM 770 O O . LYS A 1 93 ? -1.837 9.477 4.163 1.00 97.62 93 LYS A O 1
ATOM 775 N N . ILE A 1 94 ? -4.078 9.446 4.010 1.00 97.44 94 ILE A N 1
ATOM 776 C CA . ILE A 1 94 ? -4.105 9.216 2.569 1.00 97.44 94 ILE A CA 1
ATOM 777 C C . ILE A 1 94 ? -3.716 10.512 1.861 1.00 97.44 94 ILE A C 1
ATOM 779 O O . ILE A 1 94 ? -4.281 11.570 2.140 1.00 97.44 94 ILE 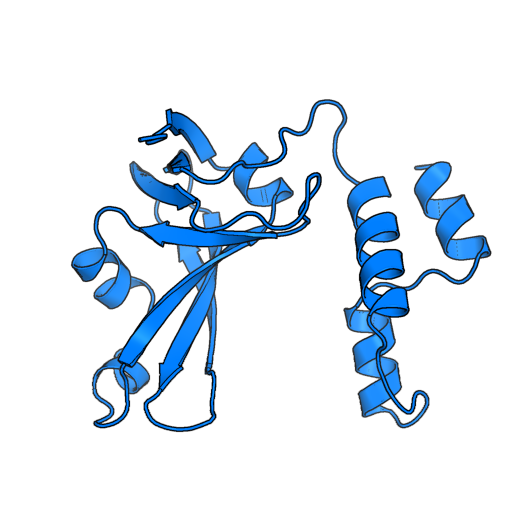A O 1
ATOM 783 N N . SER A 1 95 ? -2.737 10.419 0.961 1.00 92.81 95 SER A N 1
ATOM 784 C CA . SER A 1 95 ? -2.200 11.561 0.223 1.00 92.81 95 SER A CA 1
ATOM 785 C C . SER A 1 95 ? -3.124 11.921 -0.949 1.00 92.81 95 SER A C 1
ATOM 787 O O . SER A 1 95 ? -4.213 12.443 -0.733 1.00 92.81 95 SER A O 1
ATOM 789 N N . ASP A 1 96 ? -2.729 11.622 -2.189 1.00 87.19 96 ASP A N 1
ATOM 790 C CA . ASP A 1 96 ? -3.523 11.901 -3.389 1.00 87.19 96 ASP A CA 1
ATOM 791 C C . ASP A 1 96 ? -4.214 10.628 -3.908 1.00 87.19 96 ASP A C 1
ATOM 793 O O . ASP A 1 96 ? -3.613 9.550 -3.980 1.00 87.19 96 ASP A O 1
ATOM 797 N N . VAL A 1 97 ? -5.482 10.760 -4.305 1.00 91.94 97 VAL A N 1
ATOM 798 C CA . VAL A 1 97 ? -6.294 9.676 -4.867 1.00 91.94 97 VAL A CA 1
ATOM 799 C C . VAL A 1 97 ? -6.811 10.094 -6.239 1.00 91.94 97 VAL A C 1
ATOM 801 O O . VAL A 1 97 ? -7.852 10.727 -6.384 1.00 91.94 97 VAL A O 1
ATOM 804 N N . LYS A 1 98 ? -6.094 9.667 -7.282 1.00 87.81 98 LYS A N 1
ATOM 805 C CA . LYS A 1 98 ? -6.412 10.017 -8.679 1.00 87.81 98 LYS A CA 1
ATOM 806 C C . LYS A 1 98 ? -7.546 9.192 -9.287 1.00 87.81 98 LYS A C 1
ATOM 808 O O . LYS A 1 98 ? -8.108 9.563 -10.313 1.00 87.81 98 LYS A O 1
ATOM 813 N N . GLN A 1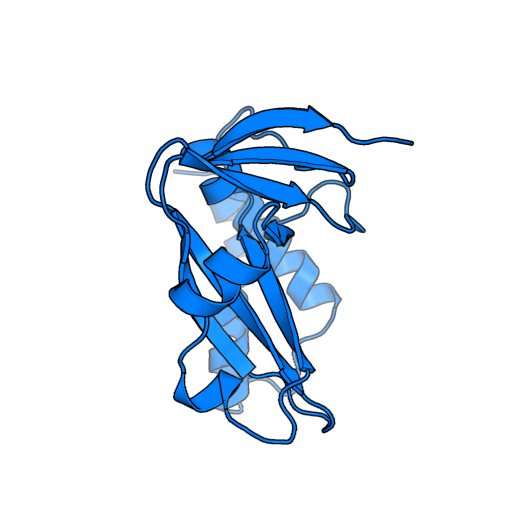 99 ? -7.844 8.028 -8.713 1.00 88.38 99 GLN A N 1
ATOM 814 C CA . GLN A 1 99 ? -8.842 7.093 -9.234 1.00 88.38 99 GLN A CA 1
ATOM 815 C C . GLN A 1 99 ? -9.979 6.943 -8.231 1.00 88.38 99 GLN A C 1
ATOM 817 O O . GLN A 1 99 ? -9.728 6.789 -7.048 1.00 88.38 99 GLN A O 1
ATOM 822 N N . SER A 1 100 ? -11.229 6.884 -8.695 1.00 90.12 100 SER A N 1
ATOM 823 C CA . SER A 1 100 ? -12.394 6.716 -7.807 1.00 90.12 100 SER A CA 1
ATOM 824 C C . SER A 1 100 ? -12.465 5.353 -7.109 1.00 90.12 100 SER A C 1
ATOM 826 O O . SER A 1 100 ? -13.183 5.189 -6.125 1.00 90.12 100 SER A O 1
ATOM 828 N N . LYS A 1 101 ? -11.766 4.350 -7.649 1.00 94.50 101 LYS A N 1
ATOM 829 C CA . LYS A 1 101 ? -11.705 2.980 -7.125 1.00 94.50 101 LYS A CA 1
ATOM 830 C C . LYS A 1 101 ? -10.260 2.478 -7.174 1.00 94.50 101 LYS A C 1
ATOM 832 O O . LYS A 1 101 ? -9.984 1.595 -7.995 1.00 94.50 101 LYS A O 1
ATOM 837 N N . PRO A 1 102 ? -9.348 3.086 -6.394 1.00 95.12 102 PRO A N 1
ATOM 838 C CA . PRO A 1 102 ? -7.946 2.702 -6.397 1.00 95.12 102 PRO A CA 1
ATOM 839 C C . PRO A 1 102 ? -7.806 1.260 -5.894 1.00 95.12 102 PRO A C 1
ATOM 841 O O . PRO A 1 102 ? -8.634 0.789 -5.114 1.00 95.12 102 PRO A O 1
ATOM 844 N N . THR A 1 103 ? -6.787 0.546 -6.372 1.00 95.62 103 THR A N 1
ATOM 845 C CA . THR A 1 103 ? -6.402 -0.761 -5.815 1.00 95.62 103 THR A CA 1
ATOM 846 C C . THR A 1 103 ? -5.393 -0.597 -4.684 1.00 95.62 103 THR A C 1
ATOM 848 O O . THR A 1 103 ? -5.464 -1.303 -3.685 1.00 95.62 103 THR A O 1
ATOM 851 N N . SER A 1 104 ? -4.553 0.431 -4.761 1.00 95.19 104 SER A N 1
ATOM 852 C CA . SER A 1 104 ? -3.681 0.912 -3.693 1.00 95.19 104 SER A CA 1
ATOM 853 C C . SER A 1 104 ? -3.604 2.435 -3.708 1.00 95.19 104 SER A C 1
ATOM 855 O O . SER A 1 104 ? -3.940 3.077 -4.708 1.00 95.19 104 SER A O 1
ATOM 857 N N . VAL A 1 105 ? -3.187 3.018 -2.588 1.00 96.00 105 VAL A N 1
ATOM 858 C CA . VAL A 1 105 ? -3.038 4.467 -2.428 1.00 96.00 105 VAL A CA 1
ATOM 859 C C . VAL A 1 105 ? -1.721 4.813 -1.760 1.00 96.00 105 VAL A C 1
ATOM 861 O O . VAL A 1 105 ? -1.228 4.060 -0.919 1.00 96.00 105 VAL A O 1
ATOM 864 N N . TYR A 1 106 ? -1.183 5.974 -2.132 1.00 96.31 106 TYR A N 1
ATOM 865 C CA . TYR A 1 106 ? -0.091 6.599 -1.401 1.00 96.31 106 TYR A CA 1
ATOM 866 C C . TYR A 1 106 ? -0.611 7.186 -0.091 1.00 96.31 106 TYR A C 1
ATOM 868 O O . TYR A 1 106 ? -1.692 7.785 -0.041 1.00 96.31 106 TYR A O 1
ATOM 876 N N . CYS A 1 107 ? 0.174 7.024 0.961 1.00 96.50 107 CYS A N 1
ATOM 877 C CA . CYS A 1 107 ? -0.103 7.582 2.269 1.00 96.50 107 CYS A CA 1
ATOM 878 C C . CYS A 1 107 ? 1.186 8.026 2.964 1.00 96.50 107 CYS A C 1
ATOM 880 O O . CYS A 1 107 ? 2.304 7.707 2.549 1.00 96.50 107 CYS A O 1
ATOM 882 N N . GLN A 1 108 ? 1.006 8.787 4.035 1.00 95.62 108 GLN A N 1
ATOM 883 C CA . GLN A 1 108 ? 2.069 9.236 4.922 1.00 95.62 108 GLN A CA 1
ATOM 884 C C . GLN A 1 108 ? 1.720 8.837 6.349 1.00 95.62 108 GLN A C 1
ATOM 886 O O . GLN A 1 108 ? 0.561 8.935 6.754 1.00 95.62 108 GLN A O 1
ATOM 891 N N . ALA A 1 109 ? 2.715 8.392 7.109 1.00 96.75 109 ALA A N 1
ATOM 892 C CA . ALA A 1 109 ? 2.560 8.244 8.546 1.00 96.75 109 ALA A CA 1
ATOM 893 C C . ALA A 1 109 ? 2.390 9.623 9.192 1.00 96.75 109 ALA A C 1
ATOM 895 O O . ALA A 1 109 ? 3.100 10.559 8.830 1.00 96.75 109 ALA A O 1
ATOM 896 N N . LEU A 1 110 ? 1.486 9.748 10.166 1.00 96.12 110 LEU A N 1
ATOM 897 C CA . LEU A 1 110 ? 1.373 10.996 10.930 1.00 96.12 110 LEU A CA 1
ATOM 898 C C . LEU A 1 110 ? 2.585 11.221 11.842 1.00 96.12 110 LEU A C 1
ATOM 900 O O . LEU A 1 110 ? 2.987 12.360 12.051 1.00 96.12 110 LEU A O 1
ATOM 904 N N . ASN A 1 111 ? 3.196 10.145 12.343 1.00 96.19 111 ASN A N 1
ATOM 905 C CA . ASN A 1 111 ? 4.475 10.193 13.046 1.00 96.19 111 ASN A CA 1
ATOM 906 C C . ASN A 1 111 ? 5.615 9.822 12.084 1.00 96.19 111 ASN A C 1
ATOM 908 O O . ASN A 1 111 ? 6.171 8.725 12.156 1.00 96.19 111 ASN A O 1
ATOM 912 N N . ALA A 1 112 ? 5.873 10.706 11.116 1.00 94.31 112 ALA A N 1
ATOM 913 C CA . ALA A 1 112 ? 6.742 10.424 9.975 1.00 94.31 112 ALA A CA 1
ATOM 914 C C . ALA A 1 112 ? 8.166 10.028 10.388 1.00 94.31 112 ALA A C 1
ATOM 916 O O . ALA A 1 112 ? 8.645 9.011 9.893 1.00 94.31 112 ALA A O 1
ATOM 917 N N . ASP A 1 113 ? 8.780 10.755 11.324 1.00 95.19 113 ASP A N 1
ATOM 918 C CA . ASP A 1 113 ? 10.164 10.527 11.768 1.00 95.19 113 ASP A CA 1
ATOM 919 C C . ASP A 1 113 ? 10.314 9.157 12.445 1.00 95.19 113 ASP A C 1
ATOM 921 O O . ASP A 1 113 ? 11.145 8.338 12.056 1.00 95.19 113 ASP A O 1
ATOM 925 N N . LYS A 1 114 ? 9.430 8.846 13.406 1.00 96.50 114 LYS A N 1
ATOM 926 C CA . LYS A 1 114 ? 9.419 7.538 14.083 1.00 96.50 114 LYS A CA 1
ATOM 927 C C . LYS A 1 114 ? 9.205 6.401 13.084 1.00 96.50 114 LYS A C 1
ATOM 929 O O . LYS A 1 114 ? 9.824 5.345 13.195 1.00 96.50 114 LYS A O 1
ATOM 934 N N . MET A 1 115 ? 8.278 6.582 12.143 1.00 96.94 115 MET A N 1
ATOM 935 C CA . MET A 1 115 ? 7.978 5.547 11.156 1.00 96.94 115 MET A CA 1
ATOM 936 C C . MET A 1 115 ? 9.104 5.389 10.139 1.00 96.94 115 MET A C 1
ATOM 938 O O . MET A 1 115 ? 9.363 4.272 9.713 1.00 96.94 115 MET A O 1
ATOM 942 N N . GLU A 1 116 ? 9.817 6.452 9.789 1.00 96.44 116 GLU A N 1
ATOM 943 C CA . GLU A 1 116 ? 10.982 6.361 8.915 1.00 96.44 116 GLU A CA 1
ATOM 944 C C . GLU A 1 116 ? 12.064 5.475 9.527 1.00 96.44 116 GLU A C 1
ATOM 946 O O . GLU A 1 116 ? 12.560 4.558 8.874 1.00 96.44 116 GLU A O 1
ATOM 951 N N . GLU A 1 117 ? 12.373 5.694 10.808 1.00 96.44 117 GLU A N 1
ATOM 952 C CA . GLU A 1 117 ? 13.378 4.913 11.526 1.00 96.44 117 GLU A CA 1
ATOM 953 C C . GLU A 1 117 ? 13.041 3.422 11.604 1.00 96.44 117 GLU A C 1
ATOM 955 O O . GLU A 1 117 ? 13.942 2.586 11.505 1.00 96.44 117 GLU A O 1
ATOM 960 N N . LEU A 1 118 ? 11.755 3.104 11.780 1.00 95.62 118 LEU A N 1
ATOM 961 C CA . LEU A 1 118 ? 11.257 1.737 11.927 1.00 95.62 118 LEU A CA 1
ATOM 962 C C . LEU A 1 118 ? 11.082 1.009 10.594 1.00 95.62 118 LEU A C 1
ATOM 964 O O . LEU A 1 118 ? 11.303 -0.199 10.525 1.00 95.62 118 LEU A O 1
ATOM 968 N N . LEU A 1 119 ? 10.616 1.711 9.562 1.00 95.75 119 LEU A N 1
ATOM 969 C CA . LEU A 1 119 ? 10.156 1.089 8.322 1.00 95.75 119 LEU A CA 1
ATOM 970 C C . LEU A 1 119 ? 11.224 1.085 7.233 1.00 95.75 119 LEU A C 1
ATOM 972 O O . LEU A 1 119 ? 11.216 0.180 6.400 1.00 95.75 119 LEU A O 1
ATOM 976 N N . VAL A 1 120 ? 12.118 2.078 7.228 1.00 95.31 120 VAL A N 1
ATOM 977 C CA . VAL A 1 120 ? 13.161 2.213 6.211 1.00 95.31 120 VAL A CA 1
ATOM 978 C C . VAL A 1 120 ? 14.490 1.698 6.773 1.00 95.31 120 VAL A C 1
ATOM 980 O O . VAL A 1 120 ? 14.949 2.184 7.817 1.00 95.31 120 VAL A O 1
ATOM 983 N N . PRO A 1 121 ? 15.148 0.738 6.094 1.00 94.25 121 PRO A N 1
ATOM 984 C CA . PRO A 1 121 ? 16.445 0.229 6.514 1.00 94.25 121 PRO A CA 1
ATOM 985 C C . PRO A 1 121 ? 17.458 1.350 6.738 1.00 94.25 121 PRO A C 1
ATOM 987 O O . PRO A 1 121 ? 17.577 2.275 5.934 1.00 94.25 121 PRO A O 1
ATOM 990 N N . GLN A 1 122 ? 18.243 1.238 7.809 1.00 95.00 122 GLN A N 1
ATOM 991 C CA . GLN A 1 122 ? 19.316 2.191 8.107 1.00 95.00 122 GLN A CA 1
ATOM 992 C C . GLN A 1 122 ? 20.299 2.334 6.932 1.00 95.00 122 GLN A C 1
ATOM 994 O O . GLN A 1 122 ? 20.729 3.442 6.630 1.00 95.00 122 GLN A O 1
ATOM 999 N N . SER A 1 123 ? 20.575 1.235 6.217 1.00 93.69 123 SER A N 1
ATOM 1000 C CA . SER A 1 123 ? 21.437 1.220 5.029 1.00 93.69 123 SER A CA 1
ATOM 1001 C C . SER A 1 123 ? 20.973 2.140 3.903 1.00 93.69 123 SER A C 1
ATOM 1003 O O . SER A 1 123 ? 21.814 2.561 3.112 1.00 93.69 123 SER A O 1
ATOM 1005 N N . ASP A 1 124 ? 19.668 2.419 3.825 1.00 92.81 124 ASP A N 1
ATOM 1006 C CA . ASP A 1 124 ? 19.086 3.366 2.876 1.00 92.81 124 ASP A CA 1
ATOM 1007 C C . ASP A 1 124 ? 19.115 4.781 3.466 1.00 92.81 124 ASP A C 1
ATOM 1009 O O . ASP A 1 124 ? 19.589 5.704 2.810 1.00 92.81 124 ASP A O 1
ATOM 1013 N N . ARG A 1 125 ? 18.676 4.948 4.723 1.00 94.50 125 ARG A N 1
ATOM 1014 C CA . ARG A 1 125 ? 18.565 6.258 5.397 1.00 94.50 125 ARG A CA 1
ATOM 1015 C C . ARG A 1 125 ? 19.891 7.004 5.545 1.00 94.50 125 ARG A C 1
ATOM 1017 O O . ARG A 1 125 ? 19.900 8.229 5.549 1.00 94.50 125 ARG A O 1
ATOM 1024 N N . GLU A 1 126 ? 20.999 6.283 5.695 1.00 94.75 126 GLU A N 1
ATOM 1025 C CA . GLU A 1 126 ? 22.335 6.871 5.869 1.00 94.75 126 GLU A CA 1
ATOM 1026 C C . GLU A 1 126 ? 23.042 7.196 4.545 1.00 94.75 126 GLU A C 1
ATOM 1028 O O . GLU A 1 126 ? 24.141 7.757 4.548 1.00 94.75 126 GLU A O 1
ATOM 1033 N N . GLN A 1 127 ? 22.440 6.862 3.401 1.00 92.62 127 GLN A N 1
ATOM 1034 C CA . GLN A 1 127 ? 23.002 7.233 2.107 1.00 92.62 127 GLN A CA 1
ATOM 1035 C C . GLN A 1 127 ? 22.873 8.737 1.878 1.00 92.62 127 GLN A C 1
ATOM 1037 O O . GLN A 1 127 ? 21.827 9.338 2.108 1.00 92.62 127 GLN A O 1
ATOM 1042 N N . TYR A 1 128 ? 23.932 9.346 1.345 1.00 93.06 128 TYR A N 1
ATOM 1043 C CA . TYR A 1 128 ? 23.985 10.794 1.122 1.00 93.06 128 TYR A CA 1
ATOM 1044 C C . TYR A 1 128 ? 22.923 11.308 0.137 1.00 93.06 128 TYR A C 1
ATOM 1046 O O . TYR A 1 128 ? 22.638 12.503 0.119 1.00 93.06 128 TYR A O 1
ATOM 1054 N N . ASP A 1 129 ? 22.399 10.438 -0.730 1.00 93.56 129 ASP A N 1
ATOM 1055 C CA . ASP A 1 129 ? 21.399 10.752 -1.747 1.00 93.56 129 ASP A CA 1
ATOM 1056 C C . ASP A 1 129 ? 19.983 10.306 -1.389 1.00 93.56 129 ASP A C 1
ATOM 1058 O O . ASP A 1 129 ? 19.079 10.467 -2.212 1.00 93.56 129 ASP A O 1
ATOM 1062 N N . TYR A 1 130 ? 19.774 9.802 -0.174 1.00 93.69 130 TYR A N 1
ATOM 1063 C CA . TYR A 1 130 ? 18.450 9.536 0.360 1.00 93.69 130 TYR A CA 1
ATOM 1064 C C . TYR A 1 130 ? 17.667 10.843 0.558 1.00 93.69 130 TYR A C 1
ATOM 1066 O O . TYR A 1 130 ? 18.201 11.844 1.033 1.00 93.69 130 TYR A O 1
ATOM 1074 N N . ASN A 1 131 ? 16.390 10.846 0.172 1.00 93.19 131 ASN A N 1
ATOM 1075 C CA . ASN A 1 131 ? 15.525 12.026 0.205 1.00 93.19 131 ASN A CA 1
ATOM 1076 C C . ASN A 1 131 ? 14.111 11.685 0.707 1.00 93.19 131 ASN A C 1
ATOM 1078 O O . ASN A 1 131 ? 13.103 12.138 0.158 1.00 93.19 131 ASN A O 1
ATOM 1082 N N . GLY A 1 132 ? 14.041 10.845 1.738 1.00 93.12 132 GLY A N 1
ATOM 1083 C CA . GLY A 1 132 ? 12.797 10.458 2.393 1.00 93.12 132 GLY A CA 1
ATOM 1084 C C . GLY A 1 132 ? 12.091 9.276 1.733 1.00 93.12 132 GLY A C 1
ATOM 1085 O O . GLY A 1 132 ? 12.638 8.549 0.900 1.00 93.12 132 GLY A O 1
ATOM 1086 N N . TYR A 1 133 ? 10.832 9.081 2.114 1.00 94.62 133 TYR A N 1
ATOM 1087 C CA . TYR A 1 133 ? 10.054 7.915 1.718 1.00 94.62 133 TYR A CA 1
ATOM 1088 C C . TYR A 1 133 ? 8.576 8.242 1.499 1.00 94.62 133 TYR A C 1
ATOM 1090 O O . TYR A 1 133 ? 8.065 9.321 1.807 1.00 94.62 133 TYR A O 1
ATOM 1098 N N . SER A 1 134 ? 7.853 7.289 0.931 1.00 93.06 134 SER A N 1
ATOM 1099 C CA . SER A 1 134 ? 6.394 7.285 0.912 1.00 93.06 134 SER A CA 1
ATOM 1100 C C . SER A 1 134 ? 5.872 5.896 1.202 1.00 93.06 134 SER A C 1
ATOM 1102 O O . SER A 1 134 ? 6.535 4.902 0.914 1.00 93.06 134 SER A O 1
ATOM 1104 N N . LEU A 1 135 ? 4.670 5.827 1.760 1.00 96.81 135 LEU A N 1
ATOM 1105 C CA . LEU A 1 135 ? 4.006 4.565 2.036 1.00 96.81 135 LEU A CA 1
ATOM 1106 C C . LEU A 1 135 ? 2.958 4.286 0.964 1.00 96.81 135 LEU A C 1
ATOM 1108 O O . LEU A 1 135 ? 2.342 5.199 0.412 1.00 96.81 135 LEU A O 1
ATOM 1112 N N . VAL A 1 136 ? 2.761 3.006 0.676 1.00 96.56 136 VAL A N 1
ATOM 1113 C CA . VAL A 1 136 ? 1.710 2.505 -0.202 1.00 96.56 136 VAL A CA 1
ATOM 1114 C C . VAL A 1 136 ? 0.975 1.396 0.528 1.00 96.56 136 VAL A C 1
ATOM 1116 O O . VAL A 1 136 ? 1.577 0.421 0.981 1.00 96.56 136 VAL A O 1
ATOM 1119 N N . VAL A 1 137 ? -0.344 1.528 0.606 1.00 97.12 137 VAL A N 1
ATOM 1120 C CA . VAL A 1 137 ? -1.227 0.524 1.202 1.00 97.12 137 VAL A CA 1
ATOM 1121 C C . VAL A 1 137 ? -2.267 0.093 0.179 1.00 97.12 137 VAL A C 1
ATOM 1123 O O . VAL A 1 137 ? -2.853 0.920 -0.529 1.00 97.12 137 VAL A O 1
ATOM 1126 N N . ASP A 1 138 ? -2.484 -1.214 0.057 1.00 95.94 138 ASP A N 1
ATOM 1127 C CA . ASP A 1 138 ? -3.548 -1.743 -0.785 1.00 95.94 138 ASP A CA 1
ATOM 1128 C C . ASP A 1 138 ? -4.916 -1.555 -0.116 1.00 95.94 138 ASP A C 1
ATOM 1130 O O . ASP A 1 138 ? -5.066 -1.558 1.107 1.00 95.94 138 ASP A O 1
ATOM 1134 N N . THR A 1 139 ? -5.945 -1.376 -0.937 1.00 97.19 139 THR A N 1
ATOM 1135 C CA . THR A 1 139 ? -7.293 -1.033 -0.469 1.00 97.19 139 THR A CA 1
ATOM 1136 C C . THR A 1 139 ? -7.876 -2.139 0.406 1.00 97.19 139 THR A C 1
ATOM 1138 O O . THR A 1 139 ? -8.614 -1.853 1.348 1.00 97.19 139 THR A O 1
ATOM 1141 N N . VAL A 1 140 ? -7.540 -3.402 0.134 1.00 97.19 140 VAL A N 1
ATOM 1142 C CA . VAL A 1 140 ? -8.027 -4.541 0.917 1.00 97.19 140 VAL A CA 1
ATOM 1143 C C . VAL A 1 140 ? -7.380 -4.557 2.300 1.00 97.19 140 VAL A C 1
ATOM 1145 O O . VAL A 1 140 ? -8.101 -4.644 3.293 1.00 97.19 140 VAL A O 1
ATOM 1148 N N . THR A 1 141 ? -6.059 -4.404 2.392 1.00 97.75 141 THR A N 1
ATOM 1149 C CA . THR A 1 141 ? -5.347 -4.274 3.668 1.00 97.75 141 THR A CA 1
ATOM 1150 C C . THR A 1 141 ? -5.842 -3.071 4.452 1.00 97.75 141 THR A C 1
ATOM 1152 O O . THR A 1 141 ? -6.123 -3.207 5.640 1.00 97.75 141 THR A O 1
ATOM 1155 N N . LEU A 1 142 ? -6.052 -1.923 3.799 1.00 97.62 142 LEU A N 1
ATOM 1156 C CA . LEU A 1 142 ? -6.598 -0.738 4.458 1.00 97.62 142 LEU A CA 1
ATOM 1157 C C . LEU A 1 142 ? -7.956 -1.036 5.117 1.00 97.62 142 LEU A C 1
ATOM 1159 O O . LEU A 1 142 ? -8.153 -0.740 6.290 1.00 97.62 142 LEU A O 1
ATOM 1163 N N . ASN A 1 143 ? -8.870 -1.695 4.399 1.00 97.88 143 ASN A N 1
ATOM 1164 C CA . ASN A 1 143 ? -10.191 -2.050 4.933 1.00 97.88 143 ASN A CA 1
ATOM 1165 C C . ASN A 1 143 ? -10.134 -3.120 6.036 1.00 97.88 143 ASN A C 1
ATOM 1167 O O . ASN A 1 143 ? -10.989 -3.138 6.917 1.00 97.88 143 ASN A O 1
ATOM 1171 N N . ASN A 1 144 ? -9.162 -4.028 5.979 1.00 97.44 144 ASN A N 1
ATOM 1172 C CA . ASN A 1 144 ? -9.074 -5.153 6.906 1.00 97.44 144 ASN A CA 1
ATOM 1173 C C . ASN A 1 144 ? -8.291 -4.832 8.181 1.00 97.44 144 ASN A C 1
ATOM 1175 O O . ASN A 1 144 ? -8.517 -5.484 9.202 1.00 97.44 144 ASN A O 1
ATOM 1179 N N . ASN A 1 145 ? -7.327 -3.913 8.110 1.00 98.44 145 ASN A N 1
ATOM 1180 C CA . ASN A 1 145 ? -6.334 -3.672 9.156 1.00 98.44 145 ASN A CA 1
ATOM 1181 C C . ASN A 1 145 ? -6.374 -2.260 9.726 1.00 98.44 145 ASN A C 1
ATOM 1183 O O . ASN A 1 145 ? -5.715 -2.009 10.734 1.00 98.44 145 ASN A O 1
ATOM 1187 N N . PHE A 1 146 ? -7.166 -1.366 9.142 1.00 98.44 146 PHE A N 1
ATOM 1188 C CA . PHE A 1 146 ? -7.260 0.004 9.602 1.00 98.44 146 PHE A CA 1
ATOM 1189 C C . PHE A 1 146 ? -8.703 0.432 9.843 1.00 98.44 146 PHE A C 1
ATOM 1191 O O . PHE A 1 146 ? -9.650 -0.061 9.231 1.00 98.44 146 PHE A O 1
ATOM 1198 N N . LYS A 1 147 ? -8.860 1.397 10.744 1.00 98.19 147 LYS A N 1
ATOM 1199 C CA . LYS A 1 147 ? -10.125 2.053 11.053 1.00 98.19 147 LYS A CA 1
ATOM 1200 C C . LYS A 1 147 ? -10.036 3.516 10.638 1.00 98.19 147 LYS A C 1
ATOM 1202 O O . LYS A 1 147 ? -9.130 4.214 11.079 1.00 98.19 147 LYS A O 1
ATOM 1207 N N . LEU A 1 148 ? -10.983 3.984 9.827 1.00 97.81 148 LEU A N 1
ATOM 1208 C CA . LEU A 1 148 ? -11.125 5.411 9.532 1.00 97.81 148 LEU A CA 1
ATOM 1209 C C . LEU A 1 148 ? -11.460 6.158 10.831 1.00 97.81 148 LEU A C 1
ATOM 1211 O O . LEU A 1 148 ? -12.422 5.796 11.514 1.00 97.81 148 LEU A O 1
ATOM 1215 N N . ILE A 1 149 ? -10.674 7.178 11.163 1.00 97.81 149 ILE A N 1
ATOM 1216 C CA . ILE A 1 149 ? -10.836 7.980 12.387 1.00 97.81 149 ILE A CA 1
ATOM 1217 C C . ILE A 1 149 ? -11.057 9.469 12.110 1.00 97.81 149 ILE A C 1
ATOM 1219 O O . ILE A 1 149 ? -11.470 10.191 13.011 1.00 97.81 149 ILE A O 1
ATOM 1223 N N . GLY A 1 150 ? -10.831 9.924 10.879 1.00 96.00 150 GLY A N 1
ATOM 1224 C CA . GLY A 1 150 ? -11.035 11.316 10.500 1.00 96.00 150 GLY A CA 1
ATOM 1225 C C . GLY A 1 150 ? -10.800 11.549 9.015 1.00 96.00 150 GLY A C 1
ATOM 1226 O O . GLY A 1 150 ? -10.484 10.620 8.268 1.00 96.00 150 GLY A O 1
ATOM 1227 N N . ASN A 1 151 ? -10.971 12.796 8.594 1.00 92.44 151 ASN A N 1
ATOM 1228 C CA . ASN A 1 151 ? -10.614 13.255 7.262 1.00 92.44 151 ASN A CA 1
ATOM 1229 C C . ASN A 1 151 ? -10.187 14.730 7.352 1.00 92.44 151 ASN A C 1
ATOM 1231 O O . ASN A 1 151 ? -10.956 15.561 7.831 1.00 92.44 151 ASN A O 1
ATOM 1235 N N . ASP A 1 152 ? -8.973 15.023 6.894 1.00 84.62 152 ASP A N 1
ATOM 1236 C CA . ASP A 1 152 ? -8.391 16.367 6.811 1.00 84.62 152 ASP A CA 1
ATOM 1237 C C . ASP A 1 152 ? -8.677 17.008 5.443 1.00 84.62 152 ASP A C 1
ATOM 1239 O O . ASP A 1 152 ? -7.763 17.403 4.710 1.00 84.62 152 ASP A O 1
ATOM 1243 N N . ASN A 1 153 ? -9.948 17.101 5.069 1.00 62.69 153 ASN A N 1
ATOM 1244 C CA . ASN A 1 153 ? -10.347 17.949 3.955 1.00 62.69 153 ASN A CA 1
ATOM 1245 C C . ASN A 1 153 ? -10.382 19.397 4.462 1.00 62.69 153 ASN A C 1
ATOM 1247 O O . ASN A 1 153 ? -11.388 19.831 5.024 1.00 62.69 153 ASN A O 1
ATOM 1251 N N . ASN A 1 154 ? -9.264 20.106 4.284 1.00 44.94 154 ASN A N 1
ATOM 1252 C CA . ASN A 1 154 ? -9.267 21.563 4.136 1.00 44.94 154 ASN A CA 1
ATOM 1253 C C . ASN A 1 154 ? -9.699 21.920 2.713 1.00 44.94 154 ASN A C 1
ATOM 1255 O O . ASN A 1 154 ? -9.114 21.335 1.772 1.00 44.94 154 ASN A O 1
#